Protein AF-A0A3E0MPI2-F1 (afdb_monomer_lite)

Foldseek 3Di:
DQDALVNLCCVVAPPWDFDDDDNDTPDTDDPDDDDDPVSSVVSRVVCVQCVLQVVLVVVLVVVCVVLVCCVDPVHPDDPLQVVLNVQSVCPPVPPPDSNDDDHDDHDDD

pLDDT: mean 90.85, std 5.69, range [61.12, 96.19]

Radius of gyration: 20.78 Å; chains: 1; bounding box: 44×25×54 Å

Sequence (109 aa):
MTFKIHDALDSLRPGAEYVIRGDVIELYQHADPQPTADELQAEINRLEAAQPLVELREERNRRLAETDYFANTDVTMSDAMRDYRQALRDLPANTADPSAPTWPTKPTA

Secondary structure (DSSP, 8-state):
----HHHHHHHHSTT-EEEEETTEEEEEE-SSPPPPHHHHHHHHHHHHHHHHHHHHHHHHHHHHHHTGGGGSTTS---HHHHHHHHHHHTTTTT-S-TTS--PPPPPP-

Structure (mmCIF, N/CA/C/O backbone):
data_AF-A0A3E0MPI2-F1
#
_entry.id   AF-A0A3E0MPI2-F1
#
loop_
_atom_site.group_PDB
_atom_site.id
_atom_site.type_symbol
_atom_site.label_atom_id
_atom_site.label_alt_id
_atom_site.label_comp_id
_atom_site.label_asym_id
_atom_site.label_entity_id
_atom_site.label_seq_id
_atom_site.pdbx_PDB_ins_code
_atom_site.Cartn_x
_atom_site.Cartn_y
_atom_site.Cartn_z
_atom_site.occupancy
_atom_site.B_iso_or_equiv
_atom_site.auth_seq_id
_atom_site.auth_comp_id
_atom_site.auth_asym_id
_atom_site.auth_atom_id
_atom_site.pdbx_PDB_model_num
ATOM 1 N N . MET A 1 1 ? -1.759 -8.058 -5.464 1.00 72.12 1 MET A N 1
ATOM 2 C CA . MET A 1 1 ? -1.634 -7.429 -6.804 1.00 72.12 1 MET A CA 1
ATOM 3 C C . MET A 1 1 ? -0.399 -8.006 -7.501 1.00 72.12 1 MET A C 1
ATOM 5 O O . MET A 1 1 ? 0.507 -8.404 -6.786 1.00 72.12 1 MET A O 1
ATOM 9 N N . THR A 1 2 ? -0.356 -8.122 -8.834 1.00 86.0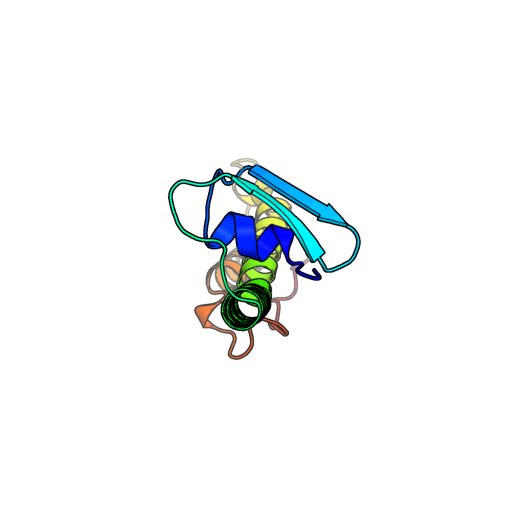0 2 THR A N 1
ATOM 10 C CA . THR A 1 2 ? 0.843 -8.606 -9.559 1.00 86.00 2 THR A CA 1
ATOM 11 C C . THR A 1 2 ? 1.383 -7.474 -10.414 1.00 86.00 2 THR A C 1
ATOM 13 O O . THR A 1 2 ? 0.697 -7.070 -11.352 1.00 86.00 2 THR A O 1
ATOM 16 N N . PHE A 1 3 ? 2.584 -6.990 -10.102 1.00 92.38 3 PHE A N 1
ATOM 17 C CA . PHE A 1 3 ? 3.225 -5.926 -10.870 1.00 92.38 3 PHE A CA 1
ATOM 18 C C . PHE A 1 3 ? 3.809 -6.468 -12.176 1.00 92.38 3 PHE A C 1
ATOM 20 O O . PHE A 1 3 ? 4.165 -7.646 -12.298 1.00 92.38 3 PHE A O 1
ATOM 27 N N . LYS A 1 4 ? 3.858 -5.607 -13.184 1.00 92.88 4 LYS A N 1
ATOM 28 C CA . LYS A 1 4 ? 4.325 -5.893 -14.538 1.00 92.88 4 LYS A CA 1
ATOM 29 C C . LYS A 1 4 ? 5.357 -4.855 -14.970 1.00 92.88 4 LYS A C 1
ATOM 31 O O . LYS A 1 4 ? 5.620 -3.874 -14.284 1.00 92.88 4 LYS A O 1
ATOM 36 N N . ILE A 1 5 ? 5.918 -5.071 -16.159 1.00 92.88 5 ILE A N 1
ATOM 37 C CA . ILE A 1 5 ? 6.908 -4.178 -16.779 1.00 92.88 5 ILE A CA 1
ATOM 38 C C . ILE A 1 5 ? 6.398 -2.730 -16.847 1.00 92.88 5 ILE A C 1
ATOM 40 O O . ILE A 1 5 ? 7.169 -1.811 -16.594 1.00 92.88 5 ILE A O 1
ATOM 44 N N . HIS A 1 6 ? 5.111 -2.526 -17.153 1.00 92.44 6 HIS A N 1
ATOM 45 C CA . HIS A 1 6 ? 4.531 -1.184 -17.233 1.00 92.44 6 HIS A CA 1
ATOM 46 C C . HIS A 1 6 ? 4.534 -0.467 -15.874 1.00 92.44 6 HIS A C 1
ATOM 48 O O . HIS A 1 6 ? 4.952 0.681 -15.816 1.00 92.44 6 HIS A O 1
ATOM 54 N N . ASP A 1 7 ? 4.210 -1.155 -14.772 1.00 94.69 7 ASP A N 1
ATOM 55 C CA . ASP A 1 7 ? 4.260 -0.562 -13.427 1.00 94.69 7 ASP A CA 1
ATOM 56 C C . ASP A 1 7 ? 5.682 -0.112 -13.051 1.00 94.69 7 ASP A C 1
ATOM 58 O O . ASP A 1 7 ? 5.889 0.956 -12.473 1.00 94.69 7 ASP A O 1
ATOM 62 N N . ALA A 1 8 ? 6.686 -0.922 -13.402 1.00 94.94 8 ALA A N 1
ATOM 63 C CA . ALA A 1 8 ? 8.086 -0.579 -13.170 1.00 94.94 8 ALA A CA 1
ATOM 64 C C . ALA A 1 8 ? 8.554 0.589 -14.048 1.00 94.94 8 ALA A C 1
ATOM 66 O O . ALA A 1 8 ? 9.293 1.451 -13.572 1.00 94.94 8 ALA A O 1
ATOM 67 N N . LEU A 1 9 ? 8.113 0.650 -15.309 1.00 94.69 9 LEU A N 1
ATOM 68 C CA . LEU A 1 9 ? 8.391 1.778 -16.201 1.00 94.69 9 LEU A CA 1
ATOM 69 C C . LEU A 1 9 ? 7.747 3.066 -15.692 1.00 94.69 9 LEU A C 1
ATOM 71 O O . LEU A 1 9 ? 8.432 4.082 -15.631 1.00 94.69 9 LEU A O 1
ATOM 75 N N . ASP A 1 10 ? 6.488 3.021 -15.263 1.00 94.50 10 ASP A N 1
ATOM 76 C CA . ASP A 1 10 ? 5.782 4.186 -14.725 1.00 94.50 10 ASP A CA 1
ATOM 77 C C . ASP A 1 10 ? 6.444 4.708 -13.441 1.00 94.50 10 ASP A C 1
ATOM 79 O O . ASP A 1 10 ? 6.486 5.917 -13.205 1.00 94.50 10 ASP A O 1
ATOM 83 N N . SER A 1 11 ? 7.012 3.807 -12.631 1.00 94.69 11 SER A N 1
ATOM 84 C CA . SER A 1 11 ? 7.761 4.159 -11.422 1.00 94.69 11 SER A CA 1
ATOM 85 C C . SER A 1 11 ? 9.155 4.735 -11.724 1.00 94.69 11 SER A C 1
ATOM 87 O O . SER A 1 11 ? 9.540 5.763 -11.164 1.00 94.69 11 SER A O 1
ATOM 89 N N . LEU A 1 12 ? 9.927 4.108 -12.623 1.00 94.88 12 LEU A N 1
ATOM 90 C CA . LEU A 1 12 ? 11.306 4.517 -12.942 1.00 94.88 12 LEU A CA 1
ATOM 91 C C . LEU A 1 12 ? 11.389 5.699 -13.912 1.00 94.88 12 LEU A C 1
ATOM 93 O O . LEU A 1 12 ? 12.377 6.439 -13.898 1.00 94.88 12 LEU A O 1
ATOM 97 N N . ARG A 1 13 ? 10.418 5.822 -14.817 1.00 94.19 13 ARG A N 1
ATOM 98 C CA . ARG A 1 13 ? 10.378 6.777 -15.932 1.00 94.19 13 ARG A CA 1
ATOM 99 C C . ARG A 1 13 ? 8.963 7.352 -16.053 1.00 94.19 13 ARG A C 1
ATOM 101 O O . ARG A 1 13 ? 8.260 7.079 -17.028 1.00 94.19 13 ARG A O 1
ATOM 108 N N . PRO A 1 14 ? 8.525 8.140 -15.058 1.00 94.44 14 PRO A N 1
ATOM 109 C CA . PRO A 1 14 ? 7.188 8.711 -15.070 1.00 94.44 14 PRO A CA 1
ATOM 110 C C . PRO A 1 14 ? 6.992 9.584 -16.316 1.00 94.44 14 PRO A C 1
ATOM 112 O O . PRO A 1 14 ? 7.757 10.515 -16.559 1.00 94.44 14 PRO A O 1
ATOM 115 N N . GLY A 1 15 ? 5.952 9.287 -17.097 1.00 91.88 15 GLY A N 1
ATOM 116 C CA . GLY A 1 15 ? 5.654 9.999 -18.344 1.00 91.88 15 GLY A CA 1
ATOM 117 C C . GLY A 1 15 ? 6.395 9.484 -19.582 1.00 91.88 15 GLY A C 1
ATOM 118 O O . GLY A 1 15 ? 6.319 10.129 -20.625 1.00 91.88 15 GLY A O 1
ATOM 119 N N . ALA A 1 16 ? 7.093 8.346 -19.502 1.00 94.25 16 ALA A N 1
ATOM 120 C CA . ALA A 1 16 ? 7.584 7.655 -20.691 1.00 94.25 16 ALA A CA 1
ATOM 121 C C . ALA A 1 16 ? 6.421 7.135 -21.544 1.00 94.25 16 ALA A C 1
ATOM 123 O O . ALA A 1 16 ? 5.482 6.528 -21.033 1.00 94.25 16 ALA A O 1
ATOM 124 N N . GLU A 1 17 ? 6.516 7.319 -22.859 1.00 94.69 17 GLU A N 1
ATOM 125 C CA . GLU A 1 17 ? 5.601 6.685 -23.803 1.00 94.69 17 GLU A CA 1
ATOM 126 C C . GLU A 1 17 ? 6.218 5.376 -24.289 1.00 94.69 17 GLU A C 1
ATOM 128 O O . GLU A 1 17 ? 7.354 5.342 -24.770 1.00 94.69 17 GLU A O 1
ATOM 133 N N . TYR A 1 18 ? 5.484 4.274 -24.164 1.00 94.75 18 TYR A N 1
ATOM 134 C CA . TYR A 1 18 ? 5.991 2.960 -24.530 1.00 94.75 18 TYR A CA 1
ATOM 135 C C . TYR A 1 18 ? 4.904 2.052 -25.099 1.00 94.75 18 TYR A C 1
ATOM 137 O O . TYR A 1 18 ? 3.716 2.197 -24.816 1.00 94.75 18 TYR A O 1
ATOM 145 N N . VAL A 1 19 ? 5.327 1.078 -25.903 1.00 94.31 19 VAL A N 1
ATOM 146 C CA . VAL A 1 19 ? 4.473 -0.007 -26.396 1.00 94.31 19 VAL A CA 1
ATOM 147 C C . VAL A 1 19 ? 5.095 -1.325 -25.971 1.00 94.31 19 VAL A C 1
ATOM 149 O O . VAL A 1 19 ? 6.242 -1.609 -26.313 1.00 94.31 19 VAL A O 1
ATOM 152 N N . ILE A 1 20 ? 4.330 -2.135 -25.242 1.00 93.62 20 ILE A N 1
ATOM 153 C CA . ILE A 1 20 ? 4.742 -3.467 -24.796 1.00 93.62 20 ILE A CA 1
ATOM 154 C C . ILE A 1 20 ? 3.930 -4.510 -25.565 1.00 93.62 20 ILE A C 1
ATOM 156 O O . ILE A 1 20 ? 2.700 -4.429 -25.617 1.00 93.62 20 ILE A O 1
ATOM 160 N N . ARG A 1 21 ? 4.606 -5.515 -26.133 1.00 91.44 21 ARG A N 1
ATOM 161 C CA . ARG A 1 21 ? 3.966 -6.729 -26.660 1.00 91.44 21 ARG A CA 1
ATOM 162 C C . ARG A 1 21 ? 4.536 -7.960 -25.977 1.00 91.44 21 ARG A C 1
ATOM 164 O O . ARG A 1 21 ? 5.719 -8.267 -26.106 1.00 91.44 21 ARG A O 1
ATOM 171 N N . GLY A 1 22 ? 3.674 -8.677 -25.260 1.00 87.75 22 GLY A N 1
ATOM 172 C CA . GLY A 1 22 ? 4.124 -9.744 -24.370 1.00 87.75 22 GLY A CA 1
ATOM 173 C C . GLY A 1 22 ? 5.037 -9.159 -23.295 1.00 87.75 22 GLY A C 1
ATOM 174 O O . GLY A 1 22 ? 4.614 -8.265 -22.569 1.00 87.75 22 GLY A O 1
ATOM 175 N N . ASP A 1 23 ? 6.288 -9.616 -23.265 1.00 85.06 23 ASP A N 1
ATOM 176 C CA . ASP A 1 23 ? 7.307 -9.180 -22.300 1.00 85.06 23 ASP A CA 1
ATOM 177 C C . ASP A 1 23 ? 8.398 -8.291 -22.930 1.00 85.06 23 ASP A C 1
ATOM 179 O O . ASP A 1 23 ? 9.458 -8.081 -22.344 1.00 85.06 23 ASP A O 1
ATOM 183 N N . VAL A 1 24 ? 8.163 -7.773 -24.142 1.00 88.94 24 VAL A N 1
ATOM 184 C CA . VAL A 1 24 ? 9.135 -6.952 -24.880 1.00 88.94 24 VAL A CA 1
ATOM 185 C C . VAL A 1 24 ? 8.614 -5.531 -25.051 1.00 88.94 24 VAL A C 1
ATOM 187 O O . VAL A 1 24 ? 7.481 -5.311 -25.483 1.00 88.94 24 VAL A O 1
ATOM 190 N N . ILE A 1 25 ? 9.474 -4.561 -24.742 1.00 92.50 25 ILE A N 1
ATOM 191 C CA . ILE A 1 25 ? 9.254 -3.143 -25.033 1.00 92.50 25 ILE A CA 1
ATOM 192 C C . ILE A 1 25 ? 9.611 -2.925 -26.509 1.00 92.50 25 ILE A C 1
ATOM 194 O O . ILE A 1 25 ? 10.782 -2.960 -26.880 1.00 92.50 25 ILE A O 1
ATOM 198 N N . GLU A 1 26 ? 8.599 -2.757 -27.359 1.00 91.81 26 GLU A N 1
ATOM 199 C CA . GLU A 1 26 ? 8.770 -2.552 -28.805 1.00 91.81 26 GLU A CA 1
ATOM 200 C C . GLU A 1 26 ? 9.083 -1.099 -29.159 1.00 91.81 26 GLU A C 1
ATOM 202 O O . GLU A 1 26 ? 9.803 -0.825 -30.118 1.00 91.81 26 GLU A O 1
ATOM 207 N N . LEU A 1 27 ? 8.520 -0.163 -28.397 1.00 92.75 27 LEU A N 1
ATOM 208 C CA . LEU A 1 27 ? 8.737 1.266 -28.564 1.00 92.75 27 LEU A CA 1
ATOM 209 C C . LEU A 1 27 ? 8.925 1.893 -27.191 1.00 92.75 27 LEU A C 1
ATOM 211 O O . LEU A 1 27 ? 8.205 1.554 -26.254 1.00 92.75 27 LEU A O 1
ATOM 215 N N . TYR A 1 28 ? 9.883 2.806 -27.098 1.00 94.31 28 TYR A N 1
ATOM 216 C CA . TYR A 1 28 ? 10.177 3.561 -25.893 1.00 94.31 28 TYR A CA 1
ATOM 217 C C . TYR A 1 28 ? 10.592 4.980 -26.278 1.00 94.31 28 TYR A C 1
ATOM 219 O O . TYR A 1 28 ? 11.523 5.172 -27.064 1.00 94.31 28 TYR A O 1
ATOM 227 N N . GLN A 1 29 ? 9.885 5.967 -25.737 1.00 94.38 29 GLN A N 1
ATOM 228 C CA . GLN A 1 29 ? 10.153 7.386 -25.916 1.00 94.38 2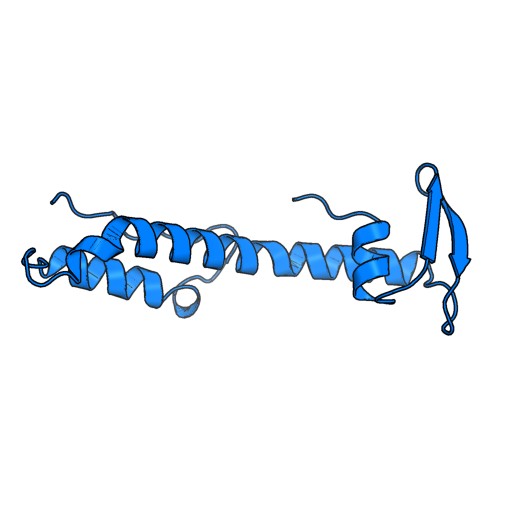9 GLN A CA 1
ATOM 229 C C . GLN A 1 29 ? 10.197 8.063 -24.549 1.00 94.38 29 GLN A C 1
ATOM 231 O O . GLN A 1 29 ? 9.191 8.209 -23.858 1.00 94.38 29 GLN A O 1
ATOM 236 N N . HIS A 1 30 ? 11.397 8.480 -24.167 1.00 94.06 30 HIS A N 1
ATOM 237 C CA . HIS A 1 30 ? 11.664 9.271 -22.978 1.00 94.06 30 HIS A CA 1
ATOM 238 C C . HIS A 1 30 ? 13.031 9.948 -23.150 1.00 94.06 30 HIS A C 1
ATOM 240 O O . HIS A 1 30 ? 13.840 9.508 -23.969 1.00 94.06 30 HIS A O 1
ATOM 246 N N . ALA A 1 31 ? 13.297 11.018 -22.397 1.00 93.50 31 ALA A N 1
ATOM 247 C CA . ALA A 1 31 ? 14.599 11.689 -22.439 1.00 93.50 31 ALA A CA 1
ATOM 248 C C . ALA A 1 31 ? 15.728 10.781 -21.916 1.00 93.50 31 ALA A C 1
ATOM 250 O O . ALA A 1 31 ? 16.823 10.749 -22.475 1.00 93.50 31 ALA A O 1
ATOM 251 N N . ASP A 1 32 ? 15.435 10.024 -20.859 1.00 92.69 32 ASP A N 1
ATOM 252 C CA . ASP A 1 32 ? 16.353 9.046 -20.272 1.00 92.69 32 ASP A CA 1
ATOM 253 C C . ASP A 1 32 ? 16.349 7.715 -21.031 1.00 92.69 32 ASP A C 1
ATOM 255 O O . ASP A 1 32 ? 15.289 7.293 -21.505 1.00 92.69 32 ASP A O 1
ATOM 259 N N . PRO A 1 33 ? 17.485 6.992 -21.068 1.00 93.56 33 PRO A N 1
ATOM 260 C CA . PRO A 1 33 ? 17.572 5.693 -21.723 1.00 93.56 33 PRO A CA 1
ATOM 261 C C . PRO A 1 33 ? 16.594 4.677 -21.126 1.00 93.56 33 PRO A C 1
ATOM 263 O O . PRO A 1 33 ? 16.241 4.739 -19.939 1.00 93.56 33 PRO A O 1
ATOM 266 N N . GLN A 1 34 ? 16.189 3.728 -21.974 1.00 92.94 34 GLN A N 1
ATOM 267 C CA . GLN A 1 34 ? 15.333 2.610 -21.598 1.00 92.94 34 GLN A CA 1
ATOM 268 C C . GLN A 1 34 ? 15.979 1.821 -20.448 1.00 92.94 34 GLN A C 1
ATOM 270 O O . GLN A 1 34 ? 17.140 1.422 -20.583 1.00 92.94 34 GLN A O 1
ATOM 275 N N . PRO A 1 35 ? 15.251 1.577 -19.343 1.00 94.00 35 PRO A N 1
ATOM 276 C CA . PRO A 1 35 ? 15.735 0.730 -18.262 1.00 94.00 35 PRO A CA 1
ATOM 277 C C . PRO A 1 35 ? 16.068 -0.684 -18.745 1.00 94.00 35 PRO A C 1
ATOM 279 O O . PRO A 1 35 ? 15.395 -1.249 -19.613 1.00 94.00 35 PRO A O 1
ATOM 282 N N . THR A 1 36 ? 17.105 -1.266 -18.159 1.00 94.44 36 THR A N 1
ATOM 283 C CA . THR A 1 36 ? 17.487 -2.662 -18.383 1.00 94.44 36 THR A CA 1
ATOM 284 C C . THR A 1 36 ? 16.471 -3.623 -17.760 1.00 94.44 36 THR A C 1
ATOM 286 O O . THR A 1 36 ? 15.717 -3.261 -16.857 1.00 94.44 36 THR A O 1
ATOM 289 N N . ALA A 1 37 ? 16.458 -4.879 -18.218 1.00 92.19 37 ALA A N 1
ATOM 290 C CA . ALA A 1 37 ? 15.583 -5.909 -17.651 1.00 92.19 37 ALA A CA 1
ATOM 291 C C . ALA A 1 37 ? 15.829 -6.120 -16.145 1.00 92.19 37 ALA A C 1
ATOM 293 O O . ALA A 1 37 ? 14.876 -6.303 -15.391 1.00 92.19 37 ALA A O 1
ATOM 294 N N . ASP A 1 38 ? 17.086 -6.024 -15.704 1.00 94.44 38 ASP A N 1
ATOM 295 C CA . ASP A 1 38 ? 17.457 -6.166 -14.295 1.00 94.44 38 ASP A CA 1
ATOM 296 C C . ASP A 1 38 ? 16.938 -4.998 -13.446 1.00 94.44 38 ASP A C 1
ATOM 298 O O . ASP A 1 38 ? 16.421 -5.219 -12.353 1.00 94.44 38 ASP A O 1
ATOM 302 N N . GLU A 1 39 ? 17.014 -3.761 -13.951 1.00 94.38 39 GLU A N 1
ATOM 303 C CA . GLU A 1 39 ? 16.447 -2.584 -13.276 1.00 94.38 39 GLU A CA 1
ATOM 304 C C . GLU A 1 39 ? 14.924 -2.682 -13.164 1.00 94.38 39 GLU A C 1
ATOM 306 O O . GLU A 1 39 ? 14.365 -2.406 -12.103 1.00 94.38 39 GLU A O 1
ATOM 311 N N . LEU A 1 40 ? 14.255 -3.128 -14.232 1.00 94.25 40 LEU A N 1
ATOM 312 C CA . LEU A 1 40 ? 12.810 -3.349 -14.228 1.00 94.25 40 LEU A CA 1
ATOM 313 C C . LEU A 1 40 ? 12.422 -4.427 -13.217 1.00 94.25 40 LEU A C 1
ATOM 315 O O . LEU A 1 40 ? 11.507 -4.219 -12.426 1.00 94.25 40 LEU A O 1
ATOM 319 N N . GLN A 1 41 ? 13.130 -5.557 -13.193 1.00 95.00 41 GLN A N 1
ATOM 320 C CA . GLN A 1 41 ? 12.836 -6.634 -12.252 1.00 95.00 41 GLN A CA 1
ATOM 321 C C . GLN A 1 41 ? 13.123 -6.228 -10.801 1.00 95.00 41 GLN A C 1
ATOM 323 O O . GLN A 1 41 ? 12.347 -6.561 -9.905 1.00 95.00 41 GLN A O 1
ATOM 328 N N . ALA A 1 42 ? 14.213 -5.500 -10.553 1.00 96.19 42 ALA A N 1
ATOM 329 C CA . ALA A 1 42 ? 14.521 -4.969 -9.229 1.00 96.19 42 ALA A CA 1
ATOM 33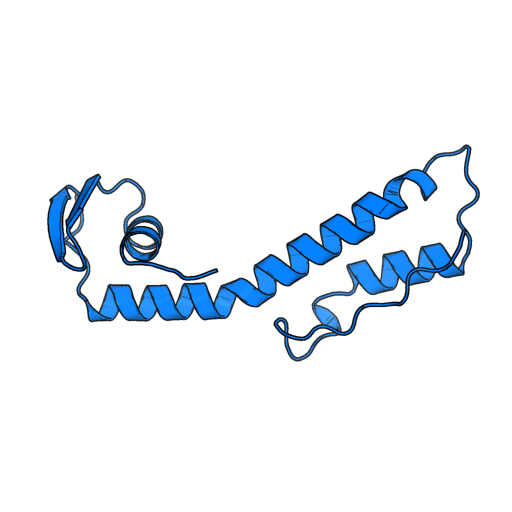0 C C . ALA A 1 42 ? 13.417 -4.021 -8.744 1.00 96.19 42 ALA A C 1
ATOM 332 O O . ALA A 1 42 ? 13.019 -4.080 -7.578 1.00 96.19 42 ALA A O 1
ATOM 333 N N . GLU A 1 43 ? 12.882 -3.199 -9.645 1.00 95.75 43 GLU A N 1
ATOM 334 C CA . GLU A 1 43 ? 11.784 -2.300 -9.327 1.00 95.75 43 GLU A CA 1
ATOM 335 C C . GLU A 1 43 ? 10.470 -3.043 -9.072 1.00 95.75 43 GLU A C 1
ATOM 337 O O . GLU A 1 43 ? 9.792 -2.746 -8.090 1.00 95.75 43 GLU A O 1
ATOM 342 N N . ILE A 1 44 ? 10.137 -4.056 -9.879 1.00 95.44 44 ILE A N 1
ATOM 343 C CA . ILE A 1 44 ? 8.989 -4.942 -9.626 1.00 95.44 44 ILE A CA 1
ATOM 344 C C . ILE A 1 44 ? 9.088 -5.537 -8.219 1.00 95.44 44 ILE A C 1
ATOM 346 O O . ILE A 1 44 ? 8.147 -5.422 -7.437 1.00 95.44 44 ILE A O 1
ATOM 350 N N . ASN A 1 45 ? 10.247 -6.092 -7.856 1.00 95.12 45 ASN A N 1
ATOM 351 C CA . ASN A 1 45 ? 10.460 -6.680 -6.533 1.00 95.12 45 ASN A CA 1
ATOM 352 C C . ASN A 1 45 ? 10.305 -5.635 -5.413 1.00 95.12 45 ASN A C 1
ATOM 354 O O . ASN A 1 45 ? 9.768 -5.934 -4.346 1.00 95.12 45 ASN A O 1
ATOM 358 N N . ARG A 1 46 ? 10.764 -4.395 -5.639 1.00 95.19 46 ARG A N 1
ATOM 359 C CA . ARG A 1 46 ? 10.602 -3.283 -4.690 1.00 95.19 46 ARG A CA 1
ATOM 360 C C . ARG A 1 46 ? 9.127 -2.924 -4.498 1.00 95.19 46 ARG A C 1
ATOM 362 O O . ARG A 1 46 ? 8.703 -2.705 -3.362 1.00 95.19 46 ARG A O 1
ATOM 369 N N . LEU A 1 47 ? 8.361 -2.857 -5.586 1.00 94.75 47 LEU A N 1
ATOM 370 C CA . LEU A 1 47 ? 6.923 -2.584 -5.562 1.00 94.75 47 LEU A CA 1
ATOM 371 C C . LEU A 1 47 ? 6.163 -3.709 -4.849 1.00 94.75 47 LEU A C 1
ATOM 373 O O . LEU A 1 47 ? 5.367 -3.436 -3.952 1.00 94.75 47 LEU A O 1
ATOM 377 N N . GLU A 1 48 ? 6.481 -4.967 -5.157 1.00 93.25 48 GLU A N 1
ATOM 378 C CA . GLU A 1 48 ? 5.928 -6.143 -4.478 1.00 93.25 48 GLU A CA 1
ATOM 379 C C . GLU A 1 48 ? 6.222 -6.133 -2.977 1.00 93.25 48 GLU A C 1
ATOM 381 O O . GLU A 1 48 ? 5.323 -6.374 -2.176 1.00 93.25 48 GLU A O 1
ATOM 386 N N . ALA A 1 49 ? 7.445 -5.786 -2.572 1.00 90.94 49 ALA A N 1
ATOM 387 C CA . ALA A 1 49 ? 7.809 -5.682 -1.161 1.00 90.94 49 ALA A CA 1
ATOM 388 C C . ALA A 1 49 ? 7.091 -4.527 -0.435 1.00 90.94 49 ALA A C 1
ATOM 390 O O . ALA A 1 49 ? 6.843 -4.610 0.769 1.00 90.94 49 ALA A O 1
ATOM 391 N N . ALA A 1 50 ? 6.750 -3.447 -1.143 1.00 90.81 50 ALA A N 1
ATOM 392 C CA . ALA A 1 50 ? 6.031 -2.305 -0.579 1.00 90.81 50 ALA A CA 1
ATOM 393 C C . ALA A 1 50 ? 4.509 -2.530 -0.495 1.00 90.81 50 ALA A C 1
ATOM 395 O O . ALA A 1 50 ? 3.848 -1.947 0.371 1.00 90.81 50 ALA A O 1
ATOM 396 N N . GLN A 1 51 ? 3.957 -3.378 -1.365 1.00 91.50 51 GLN A N 1
ATOM 397 C CA . GLN A 1 51 ? 2.519 -3.603 -1.513 1.00 91.50 51 GLN A CA 1
ATOM 398 C C . GLN A 1 51 ? 1.798 -4.026 -0.220 1.00 91.50 51 GLN A C 1
ATOM 400 O O . GLN A 1 51 ? 0.761 -3.429 0.080 1.00 91.50 51 GLN A O 1
ATOM 405 N N . PRO A 1 52 ? 2.321 -4.953 0.609 1.00 91.62 52 PRO A N 1
ATOM 406 C CA . PRO A 1 52 ? 1.657 -5.344 1.853 1.00 91.62 52 PRO A CA 1
ATOM 407 C C . PRO A 1 52 ? 1.379 -4.166 2.792 1.00 91.62 52 PRO A C 1
ATOM 409 O O . PRO A 1 52 ? 0.340 -4.097 3.445 1.00 91.62 52 PRO A O 1
ATOM 412 N N . LEU A 1 53 ? 2.288 -3.189 2.839 1.00 90.62 53 LEU A N 1
ATOM 413 C CA . LEU A 1 53 ? 2.115 -2.009 3.680 1.00 90.62 53 LEU A CA 1
ATOM 414 C C . LEU A 1 53 ? 1.021 -1.073 3.147 1.00 90.62 53 LEU A C 1
ATOM 416 O O . LEU A 1 53 ? 0.333 -0.422 3.938 1.00 90.62 53 LEU A O 1
ATOM 420 N N . VAL A 1 54 ? 0.871 -0.987 1.823 1.00 91.69 54 VAL A N 1
ATOM 421 C CA . VAL A 1 54 ? -0.204 -0.222 1.177 1.00 91.69 54 VAL A CA 1
ATOM 422 C C . VAL A 1 54 ? -1.551 -0.862 1.499 1.00 91.69 54 VAL A C 1
ATOM 424 O O . VAL A 1 54 ? -2.413 -0.191 2.066 1.00 91.69 54 VAL A O 1
ATOM 427 N N . GLU A 1 55 ? -1.687 -2.166 1.257 1.00 92.19 55 GLU A N 1
ATOM 428 C CA . GLU A 1 55 ? -2.916 -2.931 1.512 1.00 92.19 55 GLU A CA 1
ATOM 429 C C . GLU A 1 55 ? -3.331 -2.857 2.991 1.00 92.19 55 GLU A C 1
ATOM 431 O O . GLU A 1 55 ? -4.497 -2.619 3.312 1.00 92.19 55 GLU A O 1
ATOM 436 N N . LEU A 1 56 ? -2.370 -2.952 3.917 1.00 92.56 56 LEU A N 1
ATOM 437 C CA . LEU A 1 56 ? -2.623 -2.768 5.346 1.00 92.56 56 LEU A CA 1
ATOM 438 C C . LEU A 1 56 ? -3.212 -1.384 5.652 1.00 92.56 56 LEU A C 1
ATOM 440 O O . LEU A 1 56 ? -4.161 -1.264 6.430 1.00 92.56 56 LEU A O 1
ATOM 444 N N . ARG A 1 57 ? -2.660 -0.316 5.067 1.00 93.06 57 ARG A N 1
ATOM 445 C CA . ARG A 1 57 ? -3.145 1.055 5.301 1.00 93.06 57 ARG A CA 1
ATOM 446 C C . ARG A 1 57 ? -4.539 1.268 4.719 1.00 93.06 57 ARG A C 1
ATOM 448 O O . ARG A 1 57 ? -5.354 1.931 5.363 1.00 93.06 57 ARG A O 1
ATOM 455 N N . GLU A 1 58 ? -4.816 0.711 3.547 1.00 94.12 58 GLU A N 1
ATOM 456 C CA . GLU A 1 58 ? -6.143 0.742 2.926 1.00 94.12 58 GLU A CA 1
ATOM 457 C C . GLU A 1 58 ? -7.176 0.027 3.796 1.00 94.12 58 GLU A C 1
ATOM 459 O O . GLU A 1 58 ? -8.214 0.603 4.125 1.00 94.12 58 GLU A O 1
ATOM 464 N N . GLU A 1 59 ? -6.855 -1.179 4.264 1.0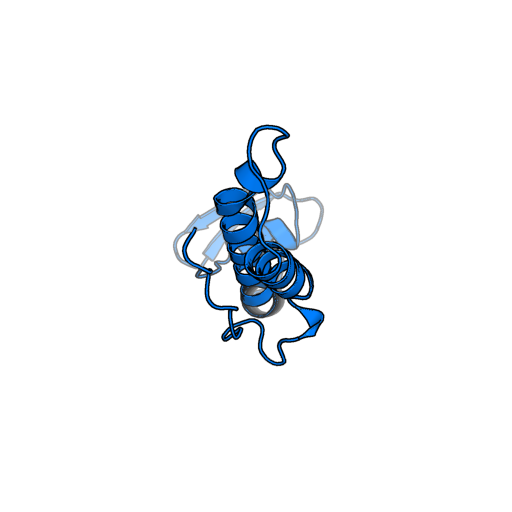0 94.62 59 GLU A N 1
ATOM 465 C CA . GLU A 1 59 ? -7.737 -1.964 5.122 1.00 94.62 59 GLU A CA 1
ATOM 466 C C . GLU A 1 59 ? -7.999 -1.274 6.466 1.00 94.62 59 GLU A C 1
ATOM 468 O O . GLU A 1 59 ? -9.139 -1.198 6.935 1.00 94.62 59 GLU A O 1
ATOM 473 N N . ARG A 1 60 ? -6.958 -0.692 7.071 1.00 94.88 60 ARG A N 1
ATOM 474 C CA . ARG A 1 60 ? -7.090 0.139 8.273 1.00 94.88 60 ARG A CA 1
ATOM 475 C C . ARG A 1 60 ? -8.053 1.301 8.033 1.00 94.88 6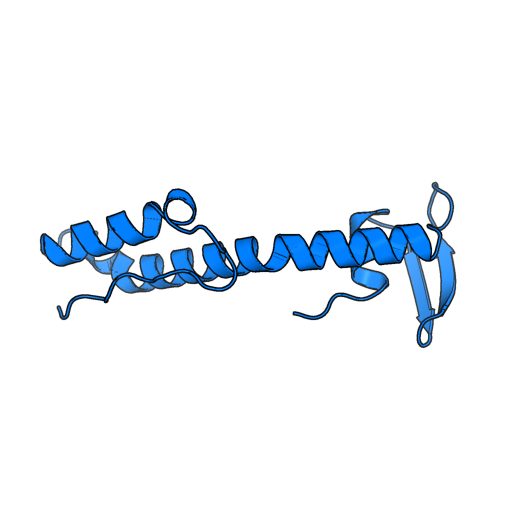0 ARG A C 1
ATOM 477 O O . ARG A 1 60 ? -8.938 1.546 8.853 1.00 94.88 60 ARG A O 1
ATOM 484 N N . ASN A 1 61 ? -7.878 2.025 6.928 1.00 95.19 61 ASN A N 1
ATOM 485 C CA . ASN A 1 61 ? -8.722 3.169 6.593 1.00 95.19 61 ASN A CA 1
ATOM 486 C C . ASN A 1 61 ? -10.173 2.735 6.352 1.00 95.19 61 ASN A C 1
ATOM 488 O O . ASN A 1 61 ? -11.083 3.396 6.849 1.00 95.19 61 ASN A O 1
ATOM 492 N N . ARG A 1 62 ? -10.392 1.598 5.679 1.00 95.75 62 ARG A N 1
ATOM 493 C CA . ARG A 1 62 ? -11.721 1.003 5.485 1.00 95.75 62 ARG A CA 1
ATOM 494 C C . ARG A 1 62 ? -12.414 0.732 6.822 1.00 95.75 62 ARG A C 1
ATOM 496 O O . ARG A 1 62 ? -13.527 1.204 7.037 1.00 95.75 62 ARG A O 1
ATOM 503 N N . ARG A 1 63 ? -11.738 0.063 7.763 1.00 95.06 63 ARG A N 1
ATOM 504 C CA . ARG A 1 63 ? -12.285 -0.245 9.102 1.00 95.06 63 ARG A CA 1
ATOM 505 C C . ARG A 1 63 ? -12.577 1.002 9.942 1.00 95.06 63 ARG A C 1
ATOM 507 O O . ARG A 1 63 ? -13.561 1.045 10.685 1.00 95.06 63 ARG A O 1
ATOM 514 N N . LEU A 1 64 ? -11.737 2.033 9.832 1.00 94.88 64 LEU A N 1
ATOM 515 C CA . LEU A 1 64 ? -11.983 3.324 10.480 1.00 94.88 64 LEU A CA 1
ATOM 516 C C . LEU A 1 64 ? -13.193 4.040 9.867 1.00 94.88 64 LEU A C 1
ATOM 518 O O . LEU A 1 64 ? -14.005 4.579 10.619 1.00 94.88 64 LEU A O 1
ATOM 522 N N . ALA A 1 65 ? -13.344 4.002 8.541 1.00 95.19 65 ALA A N 1
ATOM 523 C CA . ALA A 1 65 ? -14.485 4.588 7.842 1.00 95.19 65 ALA A CA 1
ATOM 524 C C . ALA A 1 65 ? -15.805 3.894 8.218 1.00 95.19 65 ALA A C 1
ATOM 526 O O . ALA A 1 65 ? -16.798 4.559 8.498 1.00 95.19 65 ALA A O 1
ATOM 527 N N . GLU A 1 66 ? -15.808 2.562 8.336 1.00 94.19 66 GLU A N 1
ATOM 528 C CA . GLU A 1 66 ? -16.983 1.795 8.779 1.00 94.19 66 GLU A CA 1
ATOM 529 C C . GLU A 1 66 ? -17.494 2.177 10.173 1.00 94.19 66 GLU A C 1
ATOM 531 O O . GLU A 1 66 ? -18.641 1.891 10.506 1.00 94.19 66 GLU A O 1
ATOM 536 N N . THR A 1 67 ? -16.639 2.752 11.017 1.00 93.38 67 THR A N 1
ATOM 537 C CA . THR A 1 67 ? -16.974 3.144 12.394 1.00 93.38 67 THR A CA 1
ATOM 538 C C . THR A 1 67 ? -16.965 4.657 12.579 1.00 93.38 67 THR A C 1
ATOM 540 O O . THR A 1 67 ? -16.984 5.144 13.709 1.00 93.38 67 THR A O 1
ATOM 543 N N . ASP A 1 68 ? -16.916 5.422 11.488 1.00 91.12 68 ASP A N 1
ATOM 544 C CA . ASP A 1 68 ? -16.751 6.871 11.561 1.00 91.12 68 ASP A CA 1
ATOM 545 C C . ASP A 1 68 ? -17.987 7.585 12.114 1.00 91.12 68 ASP A C 1
ATOM 547 O O . ASP A 1 68 ? -17.866 8.560 12.850 1.00 91.12 68 ASP A O 1
ATOM 551 N N . TYR A 1 69 ? -19.173 7.018 11.886 1.00 89.81 69 TYR A N 1
ATOM 552 C CA . TYR A 1 69 ? -20.444 7.552 12.378 1.00 89.81 69 TYR A CA 1
ATOM 553 C C . TYR A 1 69 ? -20.532 7.660 13.909 1.00 89.81 69 TYR A C 1
ATOM 555 O O . TYR A 1 69 ? -21.328 8.445 14.417 1.00 89.81 69 TYR A O 1
ATOM 563 N N . PHE A 1 70 ? -19.717 6.915 14.663 1.00 88.12 70 PHE A N 1
ATOM 564 C CA . PHE A 1 70 ? -19.652 7.061 16.119 1.00 88.12 70 PHE A CA 1
ATOM 565 C C . PHE A 1 70 ? -19.007 8.383 16.571 1.00 88.12 70 PHE A C 1
ATOM 567 O O . PHE A 1 70 ? -19.030 8.697 17.758 1.00 88.12 70 PHE A O 1
ATOM 574 N N . ALA A 1 71 ? -18.393 9.147 15.662 1.00 83.44 71 ALA A N 1
ATOM 575 C CA . ALA A 1 71 ? -17.907 10.494 15.950 1.00 83.44 71 ALA A CA 1
ATOM 576 C C . ALA A 1 71 ? -19.020 11.561 15.902 1.00 83.44 71 ALA A C 1
ATOM 578 O O . ALA A 1 71 ? -18.767 12.716 16.244 1.00 83.44 71 ALA A O 1
ATOM 579 N N . ASN A 1 72 ? -20.238 11.197 15.487 1.00 91.00 72 ASN A N 1
ATOM 580 C CA . ASN A 1 72 ? -21.381 12.106 15.464 1.00 91.00 72 ASN A CA 1
ATOM 581 C C . ASN A 1 72 ? -21.911 12.373 16.878 1.00 91.00 72 ASN A C 1
ATOM 583 O O . ASN A 1 72 ? -21.921 11.484 17.725 1.00 91.00 72 ASN A O 1
ATOM 587 N N . THR A 1 73 ? -22.434 13.579 17.112 1.00 89.12 73 THR A N 1
ATOM 588 C CA . THR A 1 73 ? -22.993 13.991 18.415 1.00 89.12 73 THR A CA 1
ATOM 589 C C . THR A 1 73 ? -24.203 13.172 18.854 1.00 89.12 73 THR A C 1
ATOM 591 O O . THR A 1 73 ? -24.484 13.094 20.046 1.00 89.12 73 THR A O 1
ATOM 594 N N . ASP A 1 74 ? -24.904 12.559 17.900 1.00 89.62 74 ASP A N 1
ATOM 595 C CA . ASP A 1 74 ? -26.120 11.777 18.141 1.00 89.62 74 ASP A CA 1
ATOM 596 C C . ASP A 1 74 ? -25.826 10.351 18.636 1.00 89.62 74 ASP A C 1
ATOM 598 O O . ASP A 1 74 ? -26.746 9.622 19.008 1.00 89.62 74 ASP A O 1
ATOM 602 N N . VAL A 1 75 ? -24.556 9.930 18.633 1.00 87.44 75 VAL A N 1
ATOM 603 C CA . VAL A 1 75 ? -24.136 8.578 19.013 1.00 87.44 75 VAL A CA 1
ATOM 604 C C . VAL A 1 75 ? -23.137 8.650 20.161 1.00 87.44 75 VAL A C 1
ATOM 606 O O . VAL A 1 75 ? -22.073 9.252 20.050 1.00 87.44 75 VAL A O 1
ATOM 609 N N . THR A 1 76 ? -23.437 7.966 21.264 1.00 87.69 76 THR A N 1
ATOM 610 C CA . THR A 1 76 ? -22.466 7.790 22.349 1.00 87.69 76 THR A CA 1
ATOM 611 C C . THR A 1 76 ? -21.507 6.654 22.000 1.00 87.69 76 THR A C 1
ATOM 613 O O . THR A 1 76 ? -21.882 5.482 22.006 1.00 87.69 76 THR A O 1
ATOM 616 N N . MET A 1 77 ? -20.254 6.997 21.708 1.00 88.81 77 MET A N 1
ATOM 617 C CA . MET A 1 77 ? -19.166 6.037 21.506 1.00 88.81 77 MET A CA 1
ATOM 618 C C . MET A 1 77 ? -18.864 5.277 22.808 1.00 88.81 77 MET A C 1
ATOM 620 O O . MET A 1 77 ? -18.531 5.893 23.820 1.00 88.81 77 MET A O 1
ATOM 624 N N . SER A 1 78 ? -18.918 3.944 22.774 1.00 91.19 78 SER A N 1
ATOM 625 C CA . SER A 1 78 ? -18.474 3.110 23.897 1.00 91.19 78 SER A CA 1
ATOM 626 C C . SER A 1 78 ? -16.948 3.123 24.040 1.00 91.19 78 SER A C 1
ATOM 628 O O . SER A 1 78 ? -16.220 3.300 23.059 1.00 91.19 78 SER A O 1
ATOM 630 N N . ASP A 1 79 ? -16.445 2.873 25.253 1.00 92.44 79 ASP A N 1
ATOM 631 C CA . ASP A 1 79 ? -15.000 2.752 25.493 1.00 92.44 79 ASP A CA 1
ATOM 632 C C . ASP A 1 79 ? -14.381 1.647 24.620 1.00 92.44 79 ASP A C 1
ATOM 634 O O . ASP A 1 79 ? -13.351 1.866 23.990 1.00 92.44 79 ASP A O 1
ATOM 638 N N . ALA A 1 80 ? -15.077 0.516 24.458 1.00 92.81 80 ALA A N 1
ATOM 639 C CA . ALA A 1 80 ? -14.641 -0.574 23.586 1.00 92.81 80 ALA A CA 1
ATOM 640 C C . ALA A 1 80 ? -14.477 -0.140 22.116 1.00 92.81 80 ALA A C 1
ATOM 642 O O . ALA A 1 80 ? -13.529 -0.555 21.451 1.00 92.81 80 ALA A O 1
ATOM 643 N N . MET A 1 81 ? -15.373 0.708 21.591 1.00 93.88 81 MET A N 1
ATOM 644 C CA . MET A 1 81 ? -15.257 1.216 20.218 1.00 93.88 81 MET A CA 1
ATOM 645 C C . MET A 1 81 ? -14.144 2.266 20.088 1.00 93.88 81 MET A C 1
ATOM 647 O O . MET A 1 81 ? -13.452 2.309 19.064 1.00 93.88 81 MET A O 1
ATOM 651 N N . ARG A 1 82 ? -13.915 3.077 21.130 1.00 92.06 82 ARG A N 1
ATOM 652 C CA . ARG A 1 82 ? -12.762 3.987 21.195 1.00 92.06 82 ARG A CA 1
ATOM 653 C C . ARG A 1 82 ? -11.448 3.205 21.149 1.00 92.06 82 ARG A C 1
ATOM 655 O O . ARG A 1 82 ? -10.599 3.525 20.317 1.00 92.06 82 ARG A O 1
ATOM 662 N N . ASP A 1 83 ? -11.322 2.163 21.965 1.00 93.81 83 ASP A N 1
ATOM 663 C CA . ASP A 1 83 ? -10.126 1.319 22.041 1.00 93.81 83 ASP A CA 1
ATOM 664 C C . ASP A 1 83 ? -9.894 0.556 20.729 1.00 93.81 83 ASP A C 1
ATOM 666 O O . ASP A 1 83 ? -8.776 0.525 20.217 1.00 93.81 83 ASP A O 1
ATOM 670 N N . TYR A 1 84 ? -10.958 0.031 20.109 1.00 94.31 84 TYR A N 1
ATOM 671 C CA . TYR A 1 84 ? -10.901 -0.580 18.777 1.00 94.31 84 TYR A CA 1
ATOM 672 C C . TYR A 1 84 ? -10.349 0.386 17.717 1.00 94.31 84 TYR A C 1
ATOM 674 O O . TYR A 1 84 ? -9.414 0.050 16.986 1.00 94.31 84 TYR A O 1
ATOM 682 N N . ARG A 1 85 ? -10.894 1.610 17.639 1.00 94.00 85 ARG A N 1
ATOM 683 C CA . ARG A 1 85 ? -10.433 2.632 16.681 1.00 94.00 85 ARG A CA 1
ATOM 684 C C . ARG A 1 85 ? -8.998 3.073 16.970 1.00 94.00 85 ARG A C 1
ATOM 686 O O . ARG A 1 85 ? -8.278 3.394 16.026 1.00 94.00 85 ARG A O 1
ATOM 693 N N . GLN A 1 86 ? -8.577 3.102 18.234 1.00 93.25 86 GLN A N 1
ATOM 694 C CA . GLN A 1 86 ? -7.192 3.400 18.595 1.00 93.25 86 GLN A CA 1
AT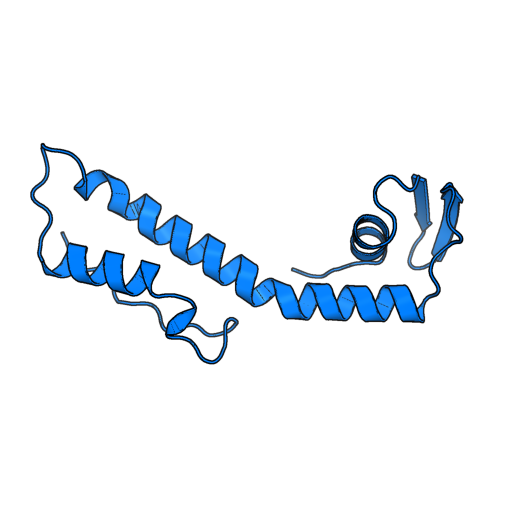OM 695 C C . GLN A 1 86 ? -6.251 2.284 18.134 1.00 93.25 86 GLN A C 1
ATOM 697 O O . GLN A 1 86 ? -5.315 2.564 17.390 1.00 93.25 86 GLN A O 1
ATOM 702 N N . ALA A 1 87 ? -6.573 1.026 18.438 1.00 92.81 87 ALA A N 1
ATOM 703 C CA . ALA A 1 87 ? -5.783 -0.128 18.014 1.00 92.81 87 ALA A CA 1
ATOM 704 C C . ALA A 1 87 ? -5.623 -0.207 16.483 1.00 92.81 87 ALA A C 1
ATOM 706 O O . ALA A 1 87 ? -4.562 -0.583 15.989 1.00 92.81 87 ALA A O 1
ATOM 707 N N . LEU A 1 88 ? -6.643 0.199 15.714 1.00 93.75 88 LEU A N 1
ATOM 708 C CA . LEU A 1 88 ? -6.518 0.351 14.261 1.00 93.75 88 LEU A CA 1
ATOM 709 C C . LEU A 1 88 ? -5.511 1.442 13.868 1.00 93.75 88 LEU A C 1
ATOM 711 O O . LEU A 1 88 ? -4.718 1.233 12.953 1.00 93.75 88 LEU A O 1
ATOM 715 N N . ARG A 1 89 ? -5.532 2.611 14.520 1.00 92.44 89 ARG A N 1
ATOM 716 C CA . ARG A 1 89 ? -4.594 3.715 14.227 1.00 92.44 89 ARG A CA 1
ATOM 717 C C . ARG A 1 89 ? -3.156 3.384 14.603 1.00 92.44 89 ARG A C 1
ATOM 719 O O . ARG A 1 89 ? -2.246 3.888 13.951 1.00 92.44 89 ARG A O 1
ATOM 726 N N . ASP A 1 90 ? -2.972 2.518 15.590 1.00 91.50 90 ASP A N 1
ATOM 727 C CA . ASP A 1 90 ? -1.655 2.054 16.016 1.00 91.50 90 ASP A CA 1
ATOM 728 C C . ASP A 1 90 ? -1.010 1.097 14.989 1.00 91.50 90 ASP A C 1
ATOM 730 O O . ASP A 1 90 ? 0.183 0.807 15.069 1.00 91.50 90 ASP A O 1
ATOM 734 N N . LEU A 1 91 ? -1.745 0.632 13.968 1.00 87.62 91 LEU A N 1
ATOM 735 C CA . LEU A 1 91 ? -1.172 -0.087 12.827 1.00 87.62 91 LEU A CA 1
ATOM 736 C C . LEU A 1 91 ? -0.550 0.895 11.808 1.00 87.62 91 LEU A C 1
ATOM 738 O O . LEU A 1 91 ? -1.190 1.879 11.409 1.00 87.62 91 LEU A O 1
ATOM 742 N N . PRO A 1 92 ? 0.683 0.631 11.324 1.00 83.12 92 PRO A N 1
ATOM 743 C CA . PRO A 1 92 ? 1.415 -0.644 11.369 1.00 83.12 92 PRO A CA 1
ATOM 744 C C . PRO A 1 92 ? 2.396 -0.811 12.545 1.00 83.12 92 PRO A C 1
ATOM 746 O O . PRO A 1 92 ? 3.088 -1.820 12.588 1.00 83.12 92 PRO A O 1
ATOM 749 N N . ALA A 1 93 ? 2.499 0.139 13.481 1.00 78.88 93 ALA A N 1
ATOM 750 C CA . ALA A 1 93 ? 3.537 0.119 14.523 1.00 78.88 93 ALA A CA 1
ATOM 751 C C . ALA A 1 93 ? 3.505 -1.145 15.408 1.00 78.88 93 ALA A C 1
ATOM 753 O O . ALA A 1 93 ? 4.532 -1.532 15.958 1.00 78.88 93 ALA A O 1
ATOM 754 N N . ASN A 1 94 ? 2.352 -1.816 15.483 1.00 72.44 94 ASN A N 1
ATOM 755 C CA . ASN A 1 94 ? 2.151 -3.048 16.244 1.00 72.44 94 ASN A CA 1
ATOM 756 C C . ASN A 1 94 ? 2.175 -4.342 15.400 1.00 72.44 94 ASN A C 1
ATOM 758 O O . ASN A 1 94 ? 1.812 -5.395 15.924 1.00 72.44 94 ASN A O 1
ATOM 762 N N . THR A 1 95 ? 2.575 -4.306 14.119 1.00 75.19 95 THR A N 1
ATOM 763 C CA . THR A 1 95 ? 2.749 -5.526 13.306 1.00 75.19 95 THR A CA 1
ATOM 764 C C . THR A 1 95 ? 4.200 -5.725 12.877 1.00 75.19 95 THR A C 1
ATOM 766 O O . THR A 1 95 ? 4.840 -4.806 12.371 1.00 75.19 95 THR A O 1
ATOM 769 N N . ALA A 1 96 ? 4.719 -6.940 13.067 1.00 75.94 96 ALA A N 1
ATOM 770 C CA . ALA A 1 96 ? 6.038 -7.331 12.567 1.00 75.94 96 ALA A CA 1
ATOM 771 C C . ALA A 1 96 ? 6.005 -7.648 11.063 1.00 75.94 96 ALA A C 1
ATOM 773 O O . ALA A 1 96 ? 6.980 -7.399 10.359 1.00 75.94 96 ALA A O 1
ATOM 774 N N . ASP A 1 97 ? 4.871 -8.163 10.579 1.00 81.44 97 ASP A N 1
ATOM 775 C CA . ASP A 1 97 ? 4.642 -8.503 9.178 1.00 81.44 97 ASP A CA 1
ATOM 776 C C . ASP A 1 97 ? 3.422 -7.724 8.651 1.00 81.44 97 ASP A C 1
ATOM 778 O O . ASP A 1 97 ? 2.291 -7.961 9.095 1.00 81.44 97 ASP A O 1
ATOM 782 N N . PRO A 1 98 ? 3.615 -6.764 7.731 1.00 83.06 98 PRO A N 1
ATOM 783 C CA . PRO A 1 98 ? 2.513 -6.038 7.107 1.00 83.06 98 PRO A CA 1
ATOM 784 C C . PRO A 1 98 ? 1.600 -6.909 6.232 1.00 83.06 98 PRO A C 1
ATOM 786 O O . PRO A 1 98 ? 0.474 -6.497 5.973 1.00 83.06 98 PRO A O 1
ATOM 789 N N . SER A 1 99 ? 2.050 -8.090 5.790 1.00 83.25 99 SER A N 1
ATOM 790 C CA . SER A 1 99 ? 1.247 -9.023 4.983 1.00 83.25 99 SER A CA 1
ATOM 791 C C . SER A 1 99 ? 0.302 -9.893 5.820 1.00 83.25 99 SER A C 1
ATOM 793 O O . SER A 1 99 ? -0.701 -10.391 5.309 1.00 83.25 99 SER A O 1
ATOM 795 N N . ALA A 1 100 ? 0.574 -10.022 7.122 1.00 84.38 100 ALA A N 1
ATOM 796 C CA . ALA A 1 100 ? -0.236 -10.786 8.066 1.00 84.38 100 ALA A CA 1
ATOM 797 C C . ALA A 1 100 ? -0.520 -9.999 9.365 1.00 84.38 100 ALA A C 1
ATOM 799 O O . ALA A 1 100 ? -0.151 -10.446 10.455 1.00 84.38 100 ALA A O 1
ATOM 800 N N . PRO A 1 101 ? -1.177 -8.823 9.295 1.00 85.12 101 PRO A N 1
ATOM 801 C CA . PRO A 1 101 ? -1.452 -8.023 10.479 1.00 85.12 101 PRO A CA 1
ATOM 802 C C . PRO A 1 101 ? -2.544 -8.649 11.353 1.00 85.12 101 PRO A C 1
ATOM 804 O O . PRO A 1 101 ? -3.588 -9.098 10.872 1.00 85.12 101 PRO A O 1
ATOM 807 N N . THR A 1 102 ? -2.339 -8.600 12.667 1.00 88.50 102 THR A N 1
ATOM 808 C CA . THR A 1 102 ? -3.376 -8.942 13.646 1.00 88.50 102 THR A CA 1
ATOM 809 C C . THR A 1 102 ? -4.349 -7.775 13.786 1.00 88.50 102 THR A C 1
ATOM 811 O O . THR A 1 102 ? -3.989 -6.706 14.280 1.00 88.50 102 THR A O 1
ATOM 814 N N . TRP A 1 103 ? -5.598 -7.977 13.371 1.00 90.19 103 TRP A N 1
ATOM 815 C CA . TRP A 1 103 ? -6.641 -6.956 13.469 1.00 90.19 103 TRP A CA 1
ATOM 816 C C . TRP A 1 103 ? -7.384 -7.027 14.808 1.00 90.19 103 TRP A C 1
ATOM 818 O O . TRP A 1 103 ? -7.724 -8.128 15.248 1.00 90.19 103 TRP A O 1
ATOM 828 N N . PRO A 1 104 ? -7.718 -5.882 15.435 1.00 92.25 104 PRO A N 1
ATOM 829 C CA . PRO A 1 104 ? -8.595 -5.881 16.597 1.00 92.25 104 PRO A CA 1
ATOM 830 C C . PRO A 1 104 ? -10.003 -6.359 16.207 1.00 92.25 104 PRO A C 1
ATOM 832 O O . PRO A 1 104 ? -10.476 -6.124 15.088 1.00 92.25 104 PRO A O 1
ATOM 835 N N . THR A 1 105 ? -10.692 -7.022 17.135 1.00 92.81 105 THR A N 1
ATOM 836 C CA . THR A 1 105 ? -12.079 -7.460 16.939 1.00 92.81 105 THR A CA 1
ATOM 837 C C . THR A 1 105 ? -13.014 -6.265 17.058 1.00 92.81 105 THR A C 1
ATOM 839 O O . THR A 1 105 ? -12.988 -5.550 18.059 1.00 92.81 105 THR A O 1
ATOM 842 N N . LYS A 1 106 ? -13.851 -6.049 16.040 1.00 92.00 106 LYS A N 1
ATOM 843 C CA . LYS A 1 106 ? -14.860 -4.986 16.053 1.00 92.00 106 LYS A CA 1
ATOM 844 C C . LYS A 1 106 ? -15.876 -5.271 17.169 1.00 92.00 106 LYS A C 1
ATOM 846 O O . LYS A 1 106 ? -16.464 -6.355 17.153 1.00 92.00 106 LYS A O 1
ATOM 851 N N . PRO A 1 107 ? -16.092 -4.350 18.122 1.00 89.19 107 PRO A N 1
ATOM 852 C CA . PRO A 1 107 ? -17.106 -4.546 19.144 1.00 89.19 107 PRO A CA 1
ATOM 853 C C . PRO A 1 107 ? -18.497 -4.457 18.515 1.00 89.19 107 PRO A C 1
ATOM 855 O O . PRO A 1 107 ? -18.716 -3.719 17.549 1.00 89.19 107 PRO A O 1
ATOM 858 N N . THR A 1 108 ? -19.441 -5.220 19.057 1.00 80.12 108 THR A N 1
ATOM 859 C CA . THR A 1 108 ? -20.858 -5.051 18.735 1.00 80.12 108 THR A CA 1
ATOM 860 C C . THR A 1 108 ? -21.341 -3.723 19.312 1.00 80.12 108 THR A C 1
ATOM 862 O O . THR A 1 108 ? -20.945 -3.364 20.422 1.00 80.12 108 THR A O 1
ATOM 865 N N . ALA A 1 109 ? -22.138 -2.995 18.529 1.00 61.12 109 ALA A N 1
ATOM 866 C CA . ALA A 1 109 ? -22.777 -1.755 18.959 1.00 61.12 109 ALA A CA 1
ATOM 867 C C . ALA A 1 109 ? -23.798 -2.010 20.076 1.00 61.12 109 ALA A C 1
ATOM 869 O O . ALA A 1 109 ? -24.436 -3.089 20.043 1.00 61.12 109 ALA A O 1
#